Protein AF-A0A954MQZ2-F1 (afdb_monomer_lite)

Foldseek 3Di:
DDPPDQALLCVLVVLCVVVVHDLQRLQQQQQDPPPRHGHHSVVNVCSNVVVDDDPDLSSLVSSCVVSVNPSVVSVVD

Structure (mmCIF, N/CA/C/O backbone):
data_AF-A0A954MQZ2-F1
#
_entry.id   AF-A0A954MQZ2-F1
#
loop_
_atom_site.group_PDB
_atom_site.id
_atom_site.type_symbol
_atom_site.label_atom_id
_atom_site.label_alt_id
_atom_site.label_comp_id
_atom_site.label_asym_id
_atom_site.label_entity_id
_atom_site.label_seq_id
_atom_site.pdbx_PDB_ins_code
_atom_site.Cartn_x
_atom_site.Cartn_y
_atom_site.Cartn_z
_atom_site.occupancy
_atom_site.B_iso_or_equiv
_atom_site.auth_seq_id
_atom_site.auth_comp_id
_atom_site.auth_asym_id
_atom_site.auth_atom_id
_atom_site.pdbx_PDB_model_num
ATOM 1 N N . MET A 1 1 ? -15.644 5.862 -5.829 1.00 46.88 1 MET A N 1
ATOM 2 C CA . MET A 1 1 ? -16.335 4.599 -5.484 1.00 46.88 1 MET A CA 1
ATOM 3 C C . MET A 1 1 ? -15.343 3.838 -4.616 1.00 46.88 1 MET A C 1
ATOM 5 O O . MET A 1 1 ? -14.187 3.818 -5.001 1.00 46.88 1 MET A O 1
ATOM 9 N N . SER A 1 2 ? -15.642 3.434 -3.384 1.00 40.94 2 SER A N 1
ATOM 10 C CA . SER A 1 2 ? -16.807 2.644 -2.957 1.00 40.94 2 SER A CA 1
ATOM 11 C C . SER A 1 2 ? -17.490 3.230 -1.716 1.00 40.94 2 SER A C 1
ATOM 13 O O . SER A 1 2 ? -16.819 3.756 -0.835 1.00 40.94 2 SER A O 1
ATOM 15 N N . ALA A 1 3 ? -18.821 3.145 -1.665 1.00 51.00 3 ALA A N 1
ATOM 16 C CA . ALA A 1 3 ? -19.629 3.653 -0.557 1.00 51.00 3 ALA A CA 1
ATOM 17 C C . ALA A 1 3 ? -19.902 2.611 0.551 1.00 51.00 3 ALA A C 1
ATOM 19 O O . ALA A 1 3 ? -20.417 3.009 1.582 1.00 51.00 3 ALA A O 1
ATOM 20 N N . ASP A 1 4 ? -19.503 1.335 0.402 1.00 64.06 4 ASP A N 1
ATOM 21 C CA . ASP A 1 4 ? -19.814 0.271 1.387 1.00 64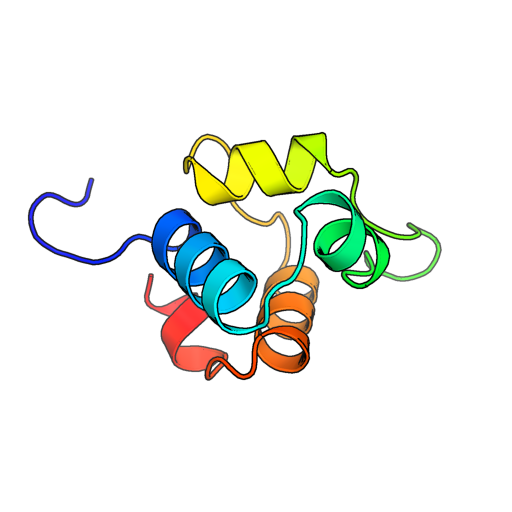.06 4 ASP A CA 1
ATOM 22 C C . ASP A 1 4 ? -18.724 -0.825 1.542 1.00 64.06 4 ASP A C 1
ATOM 24 O O . ASP A 1 4 ? -19.003 -1.937 1.988 1.00 64.06 4 ASP A O 1
ATOM 28 N N . GLY A 1 5 ? -17.459 -0.557 1.187 1.00 79.31 5 GLY A N 1
ATOM 29 C CA . GLY A 1 5 ? -16.384 -1.563 1.252 1.00 79.31 5 GLY A CA 1
ATOM 30 C C . GLY A 1 5 ? -15.007 -0.984 1.576 1.00 79.31 5 GLY A C 1
ATOM 31 O O . GLY A 1 5 ? -14.741 0.182 1.296 1.00 79.31 5 GLY A O 1
ATOM 32 N N . VAL A 1 6 ? -14.139 -1.809 2.175 1.00 90.94 6 VAL A N 1
ATOM 33 C CA . VAL A 1 6 ? -12.723 -1.482 2.429 1.00 90.94 6 VAL A CA 1
ATOM 34 C C . VAL A 1 6 ? -12.031 -1.224 1.091 1.00 90.94 6 VAL A C 1
ATOM 36 O O . VAL A 1 6 ? -12.130 -2.059 0.202 1.00 90.94 6 VAL A O 1
ATOM 39 N N . THR A 1 7 ? -11.331 -0.102 0.937 1.00 94.88 7 THR A N 1
ATOM 40 C CA . THR A 1 7 ? -10.542 0.175 -0.277 1.00 94.88 7 THR A CA 1
ATOM 41 C C . THR A 1 7 ? -9.174 -0.504 -0.231 1.00 94.88 7 THR A C 1
ATOM 43 O O . THR A 1 7 ? -8.686 -0.878 0.844 1.00 94.88 7 THR A O 1
ATOM 46 N N . PHE A 1 8 ? -8.505 -0.611 -1.384 1.00 95.06 8 PHE A N 1
ATOM 47 C CA . PHE A 1 8 ? -7.118 -1.078 -1.450 1.00 95.06 8 PHE A CA 1
ATOM 48 C C . PHE A 1 8 ? -6.219 -0.278 -0.495 1.00 95.06 8 PHE A C 1
ATOM 50 O O . PHE A 1 8 ? -5.526 -0.863 0.342 1.00 95.06 8 PHE A O 1
ATOM 57 N N . GLY A 1 9 ? -6.267 1.058 -0.550 1.00 96.81 9 GLY A N 1
ATOM 58 C CA . GLY A 1 9 ? -5.461 1.927 0.305 1.00 96.81 9 GLY A CA 1
ATOM 59 C C . GLY A 1 9 ? -5.719 1.708 1.795 1.00 96.81 9 GLY A C 1
ATOM 60 O O . GLY A 1 9 ? -4.776 1.590 2.588 1.00 96.81 9 GLY A O 1
ATOM 61 N N . GLN A 1 10 ? -6.988 1.552 2.179 1.00 96.94 10 GLN A N 1
ATOM 62 C CA . GLN A 1 10 ? -7.379 1.254 3.557 1.00 96.94 10 GLN A CA 1
ATOM 63 C C . GLN A 1 10 ? -6.880 -0.118 4.024 1.00 96.94 10 GLN A C 1
ATOM 65 O O . GLN A 1 10 ? -6.391 -0.225 5.154 1.00 96.94 10 GLN A O 1
ATOM 70 N N . ALA A 1 11 ? -6.957 -1.152 3.179 1.00 97.06 11 ALA A N 1
ATOM 71 C CA . ALA A 1 11 ? -6.449 -2.488 3.495 1.00 97.06 11 ALA A CA 1
ATOM 72 C C . ALA A 1 11 ? -4.934 -2.467 3.758 1.00 97.06 11 ALA A C 1
ATOM 74 O O . ALA A 1 11 ? -4.479 -2.984 4.785 1.00 97.06 11 ALA A O 1
ATOM 75 N N . ILE A 1 12 ? -4.165 -1.792 2.895 1.00 97.94 12 ILE A N 1
ATOM 76 C CA . ILE A 1 12 ? -2.716 -1.610 3.062 1.00 97.94 12 ILE A CA 1
ATOM 77 C C . ILE A 1 12 ? -2.401 -0.849 4.353 1.00 97.94 12 ILE A C 1
ATOM 79 O O . ILE A 1 12 ? -1.600 -1.318 5.166 1.00 97.94 12 ILE A O 1
ATOM 83 N N . SER A 1 13 ? -3.062 0.291 4.589 1.00 98.12 13 SER A N 1
ATOM 84 C CA . SER A 1 13 ? -2.814 1.116 5.779 1.00 98.12 13 SER A CA 1
ATOM 85 C C . SER A 1 13 ? -3.135 0.361 7.072 1.00 98.12 13 SER A C 1
ATOM 87 O O . SER A 1 13 ? -2.369 0.426 8.039 1.00 98.1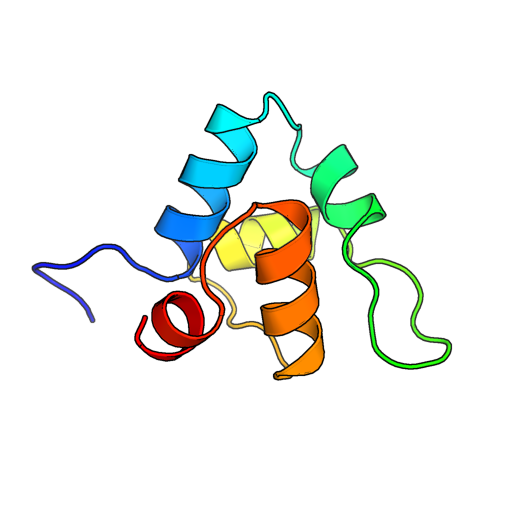2 13 SER A O 1
ATOM 89 N N . LYS A 1 14 ? -4.242 -0.393 7.094 1.00 98.00 14 LYS A N 1
ATOM 90 C CA . LYS A 1 14 ? -4.659 -1.198 8.250 1.00 98.00 14 LYS A CA 1
ATOM 91 C C . LYS A 1 14 ? -3.646 -2.298 8.558 1.00 98.00 14 LYS A C 1
ATOM 93 O O . LYS A 1 14 ? -3.210 -2.400 9.704 1.00 98.00 14 LYS A O 1
ATOM 98 N N . ALA A 1 15 ? -3.246 -3.088 7.563 1.00 98.06 15 ALA A N 1
ATOM 99 C CA . ALA A 1 15 ? -2.295 -4.178 7.772 1.00 98.06 15 ALA A CA 1
ATOM 100 C C . ALA A 1 15 ? -0.905 -3.661 8.161 1.00 98.06 15 ALA A C 1
ATOM 102 O O . ALA A 1 15 ? -0.308 -4.164 9.110 1.00 98.06 15 ALA A O 1
ATOM 103 N N . ARG A 1 16 ? -0.424 -2.589 7.515 1.00 98.44 16 ARG A N 1
ATOM 104 C CA . ARG A 1 16 ? 0.845 -1.945 7.880 1.00 98.44 16 ARG A CA 1
ATOM 105 C C . ARG A 1 16 ? 0.863 -1.529 9.352 1.00 98.44 16 ARG A C 1
ATOM 107 O O . ARG A 1 16 ? 1.827 -1.823 10.057 1.00 98.44 16 ARG A O 1
ATOM 114 N N . LYS A 1 17 ? -0.197 -0.852 9.810 1.00 98.38 17 LYS A N 1
ATOM 115 C CA . LYS A 1 17 ? -0.346 -0.434 11.214 1.00 98.38 17 LYS A CA 1
ATOM 116 C C . LYS A 1 17 ? -0.435 -1.636 12.156 1.00 98.38 17 LYS A C 1
ATOM 118 O O . LYS A 1 17 ? 0.177 -1.597 13.216 1.00 98.38 17 LYS A O 1
ATOM 123 N N . GLY A 1 18 ? -1.128 -2.705 11.758 1.00 98.19 18 GLY A N 1
ATOM 124 C CA . GLY A 1 18 ? -1.198 -3.959 12.518 1.00 98.19 18 GLY A CA 1
ATOM 125 C C . GLY A 1 18 ? 0.161 -4.639 12.716 1.00 98.19 18 GLY A C 1
ATOM 126 O O . GLY A 1 18 ? 0.386 -5.257 13.749 1.00 98.19 18 GLY A O 1
ATOM 127 N N . LEU A 1 19 ? 1.088 -4.462 11.771 1.00 97.50 19 LEU A N 1
ATOM 128 C CA . LEU A 1 19 ? 2.475 -4.934 11.870 1.00 97.50 19 LEU A CA 1
ATOM 129 C C . LEU A 1 19 ? 3.422 -3.934 12.561 1.00 97.50 19 LEU A C 1
ATOM 131 O O . LEU A 1 19 ? 4.625 -4.182 12.621 1.00 97.50 19 LEU A O 1
ATOM 135 N N . GLY A 1 20 ? 2.919 -2.791 13.042 1.00 98.00 20 GLY A N 1
ATOM 136 C CA . GLY A 1 20 ? 3.731 -1.757 13.693 1.00 98.00 20 GLY A CA 1
ATOM 137 C C . GLY A 1 20 ? 4.712 -1.035 12.762 1.00 98.00 20 GLY A C 1
ATOM 138 O O . GLY A 1 20 ? 5.623 -0.368 13.241 1.00 98.00 20 GLY A O 1
ATOM 139 N N . LEU A 1 21 ? 4.545 -1.152 11.440 1.00 98.12 21 LEU A N 1
ATOM 140 C CA . LEU A 1 21 ? 5.462 -0.561 10.467 1.00 98.12 21 LEU A CA 1
ATOM 141 C C . LEU A 1 21 ? 5.113 0.906 10.195 1.00 98.12 21 LEU A C 1
ATOM 143 O O . LEU A 1 21 ? 3.961 1.263 9.922 1.00 98.12 21 LEU A O 1
ATOM 147 N N . SER A 1 22 ? 6.122 1.767 10.156 1.00 98.25 22 SER A N 1
ATOM 148 C CA . SER A 1 22 ? 5.993 3.095 9.555 1.00 98.25 22 SER A CA 1
ATOM 149 C C . SER A 1 22 ? 5.828 2.993 8.032 1.00 98.25 22 SER A C 1
ATOM 151 O O . SER A 1 22 ? 6.189 1.996 7.401 1.00 98.25 22 SER A O 1
ATOM 153 N N . GLN A 1 23 ? 5.308 4.052 7.402 1.00 98.12 23 GLN A N 1
ATOM 154 C CA . GLN A 1 23 ? 5.254 4.125 5.935 1.00 98.12 23 GLN A CA 1
ATOM 155 C C . GLN A 1 23 ? 6.654 4.037 5.314 1.00 98.12 23 GLN A C 1
ATOM 157 O O . GLN A 1 23 ? 6.832 3.395 4.284 1.00 98.12 23 GLN A O 1
ATOM 162 N N . LYS A 1 24 ? 7.669 4.626 5.959 1.00 98.12 24 LYS A N 1
ATOM 163 C CA . LYS A 1 24 ? 9.058 4.554 5.490 1.00 98.12 24 LYS A CA 1
ATOM 164 C C . LYS A 1 24 ? 9.571 3.114 5.460 1.00 98.12 24 LYS A C 1
ATOM 166 O O . LYS A 1 24 ? 10.198 2.717 4.482 1.00 98.12 24 LYS A O 1
ATOM 171 N N . GLU A 1 25 ? 9.289 2.338 6.502 1.00 98.50 25 GLU A N 1
ATOM 172 C CA . GLU A 1 25 ? 9.726 0.943 6.594 1.00 98.50 25 GLU A CA 1
ATOM 173 C C . GLU A 1 25 ? 9.012 0.043 5.592 1.00 98.50 25 GLU A C 1
ATOM 175 O O . GLU A 1 25 ? 9.673 -0.767 4.949 1.00 98.50 25 GLU A O 1
ATOM 180 N N . LEU A 1 26 ? 7.693 0.187 5.416 1.00 98.44 26 LEU A N 1
ATOM 181 C CA . LEU A 1 26 ? 6.982 -0.590 4.397 1.00 98.44 26 LEU A CA 1
ATOM 182 C C . LEU A 1 26 ? 7.462 -0.221 2.989 1.00 98.44 26 LEU A C 1
ATOM 184 O O . LEU A 1 26 ? 7.765 -1.108 2.196 1.00 98.44 26 LEU A O 1
ATOM 188 N N . ALA A 1 27 ? 7.580 1.075 2.690 1.00 98.00 27 ALA A N 1
ATOM 189 C CA . ALA A 1 27 ? 8.026 1.544 1.382 1.00 98.00 27 ALA A CA 1
ATOM 190 C C . ALA A 1 27 ? 9.416 1.001 1.021 1.00 98.00 27 ALA A C 1
ATOM 192 O O . ALA A 1 27 ? 9.616 0.552 -0.101 1.00 98.00 27 ALA A O 1
ATOM 193 N N . ALA A 1 28 ? 10.339 0.949 1.988 1.00 98.06 28 ALA A N 1
ATOM 194 C CA . ALA A 1 28 ? 11.674 0.388 1.791 1.00 98.06 28 ALA A CA 1
ATOM 195 C C . ALA A 1 28 ? 11.685 -1.125 1.501 1.00 98.06 28 ALA A C 1
ATOM 197 O O . ALA A 1 28 ? 12.655 -1.612 0.926 1.00 98.06 28 ALA A O 1
ATOM 198 N N . ARG A 1 29 ? 10.638 -1.864 1.894 1.00 97.69 29 ARG A N 1
ATOM 199 C CA . ARG A 1 29 ? 10.509 -3.314 1.660 1.00 97.69 29 ARG A CA 1
ATOM 200 C C . ARG A 1 29 ? 9.809 -3.647 0.344 1.00 97.69 29 ARG A C 1
ATOM 202 O O . ARG A 1 29 ? 10.042 -4.718 -0.199 1.00 97.69 29 ARG A O 1
ATOM 209 N N . VAL A 1 30 ? 8.945 -2.762 -0.151 1.00 96.88 30 VAL A N 1
ATOM 210 C CA . VAL A 1 30 ? 8.195 -2.977 -1.395 1.00 96.88 30 VAL A CA 1
ATOM 211 C C . VAL A 1 30 ? 9.082 -2.618 -2.582 1.00 96.88 30 VAL A C 1
ATOM 213 O O . VAL A 1 30 ? 9.363 -1.441 -2.830 1.00 96.88 30 VAL A O 1
ATOM 216 N N . MET A 1 31 ? 9.512 -3.639 -3.319 1.00 95.88 31 MET A N 1
ATOM 217 C CA . MET A 1 31 ? 10.398 -3.489 -4.471 1.00 95.88 31 MET A CA 1
ATOM 218 C C . MET A 1 31 ? 9.597 -3.298 -5.760 1.00 95.88 31 MET A C 1
ATOM 220 O O . MET A 1 31 ? 8.526 -3.874 -5.941 1.00 95.88 31 MET A O 1
ATOM 224 N N . LYS A 1 32 ? 10.102 -2.454 -6.656 1.00 93.00 32 LYS A N 1
ATOM 225 C CA . LYS A 1 32 ? 9.623 -2.368 -8.036 1.00 93.00 32 LYS A CA 1
ATOM 226 C C . LYS A 1 32 ? 10.211 -3.521 -8.853 1.00 93.00 32 LYS A C 1
ATOM 228 O O . LYS A 1 32 ? 11.114 -4.222 -8.400 1.00 93.00 32 LYS A O 1
ATOM 233 N N . GLU A 1 33 ? 9.713 -3.670 -10.076 1.00 89.50 33 GLU A N 1
ATOM 234 C CA . GLU A 1 33 ? 10.260 -4.606 -11.063 1.00 89.50 33 GLU A CA 1
ATOM 235 C C . GLU A 1 33 ? 11.757 -4.353 -11.327 1.00 89.50 33 GLU A C 1
ATOM 237 O O . GLU A 1 33 ? 12.303 -3.316 -10.931 1.00 89.50 33 GLU A O 1
ATOM 242 N N . GLU A 1 34 ? 12.424 -5.336 -11.942 1.00 81.69 34 GLU A N 1
ATOM 243 C CA . GLU A 1 34 ? 13.887 -5.454 -11.998 1.00 81.69 34 GLU A CA 1
ATOM 244 C C . GLU A 1 34 ? 14.612 -4.121 -12.254 1.00 81.69 34 GLU A C 1
ATOM 246 O O . GLU A 1 34 ? 14.354 -3.409 -13.222 1.00 81.69 34 GLU A O 1
ATOM 251 N N . GLY A 1 35 ? 15.532 -3.777 -11.345 1.00 78.12 35 GLY A N 1
ATOM 252 C CA . GLY A 1 35 ? 16.346 -2.558 -11.412 1.00 78.12 35 GLY A CA 1
ATOM 253 C C . GLY A 1 35 ? 15.684 -1.277 -10.880 1.00 78.12 35 GLY A C 1
ATOM 254 O O . GLY A 1 35 ? 16.371 -0.269 -10.731 1.00 78.12 35 GLY A O 1
ATOM 255 N N . GLY A 1 36 ? 14.390 -1.286 -10.536 1.00 83.12 36 GLY A N 1
ATOM 256 C CA . GLY A 1 36 ? 13.647 -0.081 -10.129 1.00 83.12 36 GLY A CA 1
ATOM 257 C C . GLY A 1 36 ? 13.796 0.359 -8.662 1.00 83.12 36 GLY A C 1
ATOM 258 O O . GLY A 1 36 ? 13.329 1.449 -8.306 1.00 83.12 36 GLY A O 1
ATOM 259 N N . GLY A 1 37 ? 14.423 -0.467 -7.816 1.00 93.62 37 GLY A N 1
ATOM 260 C CA . GLY A 1 37 ? 14.590 -0.220 -6.378 1.00 93.62 37 GLY A CA 1
ATOM 261 C C . GLY A 1 37 ? 13.278 -0.265 -5.584 1.00 93.62 37 GLY A C 1
ATOM 262 O O . GLY A 1 37 ? 12.256 -0.741 -6.076 1.00 93.62 37 GLY A O 1
ATOM 263 N N . SER A 1 38 ? 13.294 0.231 -4.346 1.00 96.75 38 SER A N 1
ATOM 264 C CA . SER A 1 38 ? 12.094 0.317 -3.508 1.00 96.75 38 SER A CA 1
ATOM 265 C C . SER A 1 38 ? 11.185 1.490 -3.899 1.00 96.75 38 SER A C 1
ATOM 267 O O . SER A 1 38 ? 11.589 2.440 -4.584 1.00 96.75 38 SER A O 1
ATOM 269 N N . ILE A 1 39 ? 9.914 1.434 -3.499 1.00 96.50 39 ILE A N 1
ATOM 270 C CA . ILE A 1 39 ? 8.998 2.567 -3.679 1.00 96.50 39 ILE A CA 1
ATOM 271 C C . ILE A 1 39 ? 9.302 3.692 -2.682 1.00 96.50 39 ILE A C 1
ATOM 273 O O . ILE A 1 39 ? 9.869 3.480 -1.613 1.00 96.50 39 ILE A O 1
ATOM 277 N N . SER A 1 40 ? 8.895 4.919 -3.011 1.00 96.81 40 SER A N 1
ATOM 278 C CA . SER A 1 40 ? 9.047 6.037 -2.080 1.00 96.81 40 SER A CA 1
ATOM 279 C C . SER A 1 40 ? 7.957 6.017 -0.994 1.00 96.81 40 SER A C 1
ATOM 281 O O . SER A 1 40 ? 6.827 5.598 -1.265 1.00 96.81 40 SER A O 1
ATOM 283 N N . PRO A 1 41 ? 8.232 6.541 0.219 1.00 97.69 41 PRO A N 1
ATOM 284 C CA . PRO A 1 41 ? 7.211 6.691 1.259 1.00 97.69 41 PRO A CA 1
ATOM 285 C C . PRO A 1 41 ? 6.026 7.556 0.813 1.00 97.69 41 PRO A C 1
ATOM 287 O O . PRO A 1 41 ? 4.890 7.264 1.170 1.00 97.69 41 PRO A O 1
ATOM 290 N N . GLN A 1 42 ? 6.275 8.580 -0.014 1.00 97.56 42 GLN A N 1
ATOM 291 C CA . GLN A 1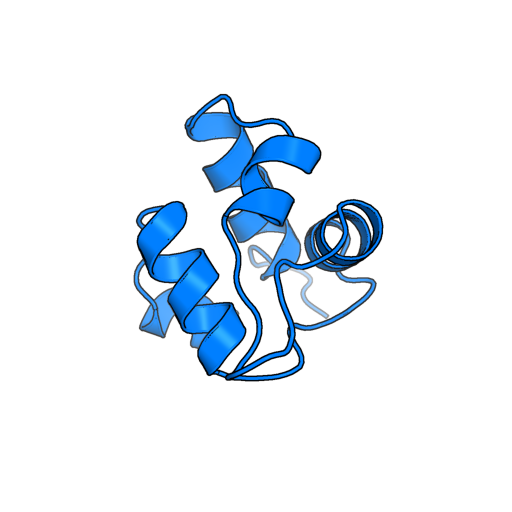 42 ? 5.218 9.417 -0.585 1.00 97.56 42 GLN A CA 1
ATOM 292 C C . GLN A 1 42 ? 4.293 8.616 -1.509 1.00 97.56 42 GLN A C 1
ATOM 294 O O . GLN A 1 42 ? 3.078 8.760 -1.425 1.00 97.56 42 GLN A O 1
ATOM 299 N N . TYR A 1 43 ? 4.852 7.742 -2.355 1.00 96.81 43 TYR A N 1
ATOM 300 C CA . TYR A 1 43 ? 4.051 6.890 -3.233 1.00 96.81 43 TYR A CA 1
ATOM 301 C C . TYR A 1 43 ? 3.173 5.925 -2.431 1.00 96.81 43 TYR A C 1
ATOM 303 O O . TYR A 1 43 ? 1.987 5.800 -2.724 1.00 96.81 43 TYR A O 1
ATOM 311 N N . LEU A 1 44 ? 3.721 5.307 -1.378 1.00 97.81 44 LEU A N 1
ATOM 312 C CA . LEU A 1 44 ? 2.933 4.487 -0.456 1.00 97.81 44 LEU A CA 1
ATOM 313 C C . LEU A 1 44 ? 1.830 5.300 0.234 1.00 97.81 44 LEU A C 1
ATOM 315 O O . LEU A 1 44 ? 0.697 4.840 0.325 1.00 97.81 44 LEU A O 1
ATOM 319 N N . ASN A 1 45 ? 2.141 6.507 0.707 1.00 97.81 45 ASN A N 1
ATOM 320 C CA . ASN A 1 45 ? 1.156 7.375 1.344 1.00 97.81 45 ASN A CA 1
ATOM 321 C C . ASN A 1 45 ? 0.009 7.733 0.391 1.00 97.81 45 ASN A C 1
ATOM 323 O O . ASN A 1 45 ? -1.143 7.772 0.809 1.00 97.81 45 ASN A O 1
ATOM 327 N N . ASP A 1 46 ? 0.308 7.973 -0.884 1.00 97.81 46 ASP A N 1
ATOM 328 C CA . ASP A 1 46 ? -0.713 8.228 -1.898 1.00 97.81 46 ASP A CA 1
ATOM 329 C C . ASP A 1 46 ? -1.564 6.987 -2.194 1.00 97.81 46 ASP A C 1
ATOM 331 O O . ASP A 1 46 ? -2.771 7.131 -2.374 1.00 97.81 46 ASP A O 1
ATOM 335 N N . ILE A 1 47 ? -0.976 5.785 -2.174 1.00 96.75 47 ILE A N 1
ATOM 336 C CA . ILE A 1 47 ? -1.727 4.520 -2.257 1.00 96.75 47 ILE A CA 1
ATOM 337 C C . ILE A 1 47 ? -2.664 4.360 -1.058 1.00 96.75 47 ILE A C 1
ATOM 339 O O . ILE A 1 47 ? -3.841 4.082 -1.239 1.00 96.75 47 ILE A O 1
ATOM 343 N N . GLU A 1 48 ? -2.175 4.568 0.166 1.00 97.00 48 GLU A N 1
ATOM 344 C CA . GLU A 1 48 ? -2.971 4.383 1.392 1.00 97.00 48 GLU A CA 1
ATOM 345 C C . GLU A 1 48 ? -4.170 5.333 1.511 1.00 97.00 48 GLU A C 1
ATOM 347 O O . GLU A 1 48 ? -5.097 5.048 2.264 1.00 97.00 48 GLU A O 1
ATOM 352 N N . HIS A 1 49 ? -4.145 6.449 0.782 1.00 96.62 49 HIS A N 1
ATOM 353 C CA . HIS A 1 49 ? -5.239 7.420 0.709 1.00 96.62 49 HIS A CA 1
ATOM 354 C C . HIS A 1 49 ? -6.026 7.324 -0.605 1.00 96.62 49 HIS A C 1
ATOM 356 O O . HIS A 1 49 ? -6.734 8.270 -0.950 1.00 96.62 49 HIS A O 1
ATOM 362 N N . ASP A 1 50 ? -5.853 6.237 -1.365 1.00 94.25 50 ASP A N 1
ATOM 363 C CA . ASP A 1 50 ? -6.526 5.978 -2.643 1.00 94.25 50 ASP A CA 1
ATOM 364 C C . ASP A 1 50 ? -6.331 7.101 -3.686 1.00 94.25 50 ASP A C 1
ATOM 366 O O . ASP A 1 50 ? -7.113 7.264 -4.621 1.00 94.25 50 ASP A O 1
ATOM 370 N N . ARG A 1 51 ? -5.254 7.889 -3.551 1.00 95.94 51 ARG A N 1
ATOM 371 C CA . ARG A 1 51 ? -4.859 8.932 -4.516 1.00 95.94 51 ARG A CA 1
ATOM 372 C C . ARG A 1 51 ? -4.091 8.351 -5.700 1.00 95.94 51 ARG A C 1
ATOM 374 O O . ARG A 1 51 ? -3.957 9.011 -6.730 1.00 95.94 51 ARG A O 1
ATOM 381 N N . ARG A 1 52 ? -3.548 7.140 -5.545 1.00 93.44 52 ARG A N 1
ATOM 382 C CA . ARG A 1 52 ? -2.878 6.362 -6.592 1.00 93.44 52 ARG A CA 1
ATOM 383 C C . ARG A 1 52 ? -3.190 4.882 -6.435 1.00 93.44 52 ARG A C 1
ATOM 385 O O . ARG A 1 52 ? -3.239 4.37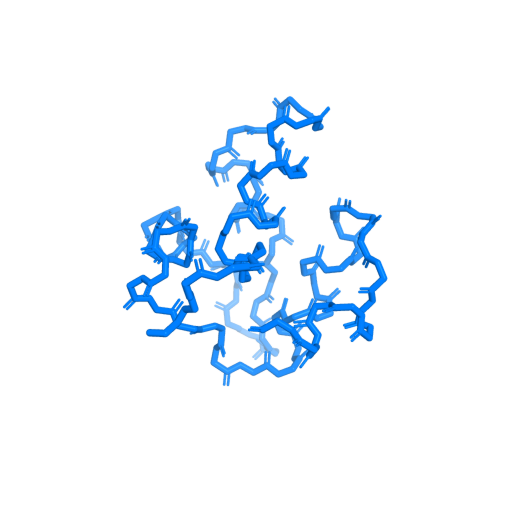5 -5.322 1.00 93.44 52 ARG A O 1
ATOM 392 N N . SER A 1 53 ? -3.276 4.184 -7.558 1.00 86.62 53 SER A N 1
ATOM 393 C CA . SER A 1 53 ? -3.283 2.722 -7.586 1.00 86.62 53 SER A CA 1
ATOM 394 C C . SER A 1 53 ? -1.861 2.187 -7.820 1.00 86.62 53 SER A C 1
ATOM 396 O O . SER A 1 53 ? -1.047 2.864 -8.469 1.00 86.62 53 SER A O 1
ATOM 398 N N . PRO A 1 54 ? -1.523 0.986 -7.315 1.00 85.69 54 PRO A N 1
ATOM 399 C CA . PRO A 1 54 ? -0.296 0.298 -7.697 1.00 85.69 54 PRO A CA 1
ATOM 400 C C . PRO A 1 54 ? -0.243 0.127 -9.216 1.00 85.69 54 PRO A C 1
ATOM 402 O O . PRO A 1 54 ? -1.209 -0.316 -9.830 1.00 85.69 54 PRO A O 1
ATOM 405 N N . SER A 1 55 ? 0.886 0.469 -9.831 1.00 76.88 55 SER A N 1
ATOM 406 C CA . SER A 1 55 ? 1.017 0.468 -11.293 1.00 76.88 55 SER A CA 1
ATOM 407 C C . SER A 1 55 ? 1.162 -0.925 -11.914 1.00 76.88 55 SER A C 1
ATOM 409 O O . SER A 1 55 ? 1.068 -1.045 -13.131 1.00 76.88 55 SER A O 1
ATOM 411 N N . SER A 1 56 ? 1.424 -1.972 -11.120 1.00 88.00 56 SER A N 1
ATOM 412 C CA . SER A 1 56 ? 1.604 -3.334 -11.633 1.00 88.00 56 SER A CA 1
ATOM 413 C C . SER A 1 56 ? 1.199 -4.419 -10.632 1.00 88.00 56 SER A C 1
ATOM 415 O O . SER A 1 56 ? 1.264 -4.238 -9.412 1.00 88.00 56 SER A O 1
ATOM 417 N N . GLY A 1 57 ? 0.851 -5.600 -11.155 1.00 93.06 57 GLY A N 1
ATOM 418 C CA . GLY A 1 57 ? 0.588 -6.792 -10.342 1.00 93.06 57 GLY A CA 1
ATOM 419 C C . GLY A 1 57 ? 1.806 -7.265 -9.537 1.00 93.06 57 GLY A C 1
ATOM 420 O O . GLY A 1 57 ? 1.649 -7.934 -8.516 1.00 93.06 57 GLY A O 1
ATOM 421 N N . HIS A 1 58 ? 3.027 -6.886 -9.941 1.00 95.06 58 HIS A N 1
ATOM 422 C CA . HIS A 1 58 ? 4.231 -7.113 -9.139 1.00 95.06 58 HIS A CA 1
ATOM 423 C C . HIS A 1 58 ? 4.152 -6.377 -7.796 1.00 95.06 58 HIS A C 1
ATOM 425 O O . HIS A 1 58 ? 4.345 -7.001 -6.754 1.00 95.06 58 HIS A O 1
ATOM 431 N N . LEU A 1 59 ? 3.798 -5.086 -7.802 1.00 95.56 59 LEU A N 1
ATOM 432 C CA . LEU A 1 59 ? 3.653 -4.309 -6.567 1.00 95.56 59 LEU A CA 1
ATOM 433 C C . LEU A 1 59 ? 2.563 -4.887 -5.659 1.00 95.56 59 LEU A C 1
ATOM 435 O O . LEU A 1 59 ? 2.764 -4.990 -4.452 1.00 95.56 59 LEU A O 1
ATOM 439 N N . ILE A 1 60 ? 1.439 -5.329 -6.231 1.00 96.62 60 ILE A N 1
ATOM 440 C CA . ILE A 1 60 ? 0.355 -5.970 -5.468 1.00 96.62 60 ILE A CA 1
ATOM 441 C C . ILE A 1 60 ? 0.855 -7.250 -4.779 1.00 96.62 60 ILE A C 1
ATOM 443 O O . ILE A 1 60 ? 0.595 -7.454 -3.593 1.00 96.62 60 ILE A O 1
ATOM 447 N N . ARG A 1 61 ? 1.647 -8.081 -5.471 1.00 97.06 61 ARG A N 1
ATOM 448 C CA . ARG A 1 61 ? 2.280 -9.273 -4.874 1.00 97.06 61 ARG A CA 1
ATOM 449 C C . ARG A 1 61 ? 3.290 -8.928 -3.776 1.00 97.06 61 ARG A C 1
ATOM 451 O O . ARG A 1 61 ? 3.336 -9.627 -2.768 1.00 97.06 61 ARG A O 1
ATOM 458 N N . GLN A 1 62 ? 4.065 -7.854 -3.937 1.00 97.44 62 GLN A N 1
ATOM 459 C CA . GLN A 1 62 ? 4.979 -7.372 -2.894 1.00 97.44 62 GLN A CA 1
ATOM 460 C C . GLN A 1 62 ? 4.210 -6.969 -1.630 1.00 97.44 62 GLN A C 1
ATOM 462 O O . GLN A 1 62 ? 4.547 -7.416 -0.534 1.00 97.44 62 GLN A O 1
ATOM 467 N N . PHE A 1 63 ? 3.133 -6.189 -1.777 1.00 97.62 63 PHE A N 1
ATOM 468 C CA . PHE A 1 63 ? 2.263 -5.831 -0.656 1.00 97.62 63 PHE A CA 1
ATOM 469 C C . PHE A 1 63 ? 1.650 -7.060 0.014 1.00 97.62 63 PHE A C 1
ATOM 471 O O . PHE A 1 63 ? 1.713 -7.169 1.237 1.00 97.62 63 PHE A O 1
ATOM 478 N N . SER A 1 64 ? 1.114 -7.993 -0.777 1.00 97.94 64 SER A N 1
ATOM 479 C CA . SER A 1 64 ? 0.544 -9.251 -0.288 1.00 97.94 64 SER A CA 1
ATOM 480 C C . SER A 1 64 ? 1.524 -10.014 0.607 1.00 97.94 64 SER A C 1
ATOM 482 O O . SER A 1 64 ? 1.186 -10.328 1.748 1.00 97.94 64 SER A O 1
ATOM 484 N N . GLY A 1 65 ? 2.754 -10.243 0.136 1.00 97.94 65 GLY A N 1
ATOM 485 C CA . GLY A 1 65 ? 3.758 -11.001 0.884 1.00 97.94 65 GLY A CA 1
ATOM 486 C C . GLY A 1 65 ? 4.235 -10.301 2.159 1.00 97.94 65 GLY A C 1
ATOM 487 O O . GLY A 1 65 ? 4.361 -10.941 3.199 1.00 97.94 65 GLY A O 1
ATOM 488 N N . ILE A 1 66 ? 4.470 -8.986 2.111 1.00 97.88 66 ILE A N 1
ATOM 489 C CA . ILE A 1 66 ? 4.995 -8.232 3.264 1.00 97.88 66 ILE A CA 1
ATOM 490 C C . ILE A 1 66 ? 3.926 -8.041 4.344 1.00 97.88 66 ILE A C 1
ATOM 492 O O . ILE A 1 66 ? 4.235 -8.086 5.534 1.00 97.88 66 ILE A 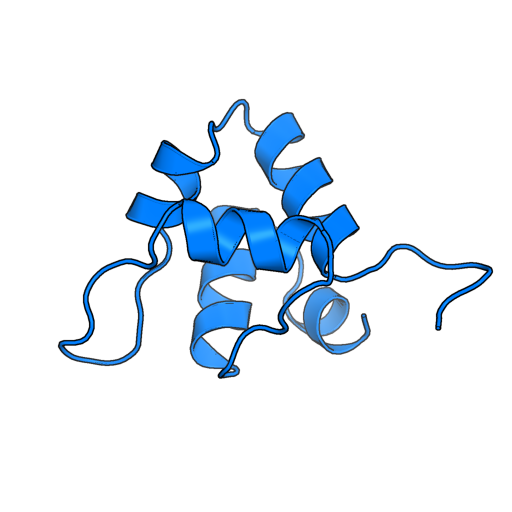O 1
ATOM 496 N N . LEU A 1 67 ? 2.681 -7.795 3.933 1.00 98.06 67 LEU A N 1
ATOM 497 C CA . LEU A 1 67 ? 1.571 -7.493 4.837 1.00 98.06 67 LEU A CA 1
ATOM 498 C C . LEU A 1 67 ? 0.763 -8.729 5.236 1.00 98.06 67 LEU A C 1
ATOM 500 O O . LEU A 1 67 ? -0.172 -8.602 6.023 1.00 98.06 67 LEU A O 1
ATOM 504 N N . ASN A 1 68 ? 1.122 -9.901 4.705 1.00 96.88 68 ASN A N 1
ATOM 505 C CA . ASN A 1 68 ? 0.412 -11.160 4.907 1.00 96.88 68 ASN A CA 1
ATOM 506 C C . ASN A 1 68 ? -1.088 -11.052 4.567 1.00 96.88 68 ASN A C 1
ATOM 508 O O . ASN A 1 68 ? -1.953 -11.522 5.306 1.00 96.88 68 ASN A O 1
ATOM 512 N N . ILE A 1 69 ? -1.393 -10.386 3.450 1.00 96.56 69 ILE A N 1
ATOM 513 C CA . ILE A 1 69 ? -2.751 -10.262 2.908 1.00 96.56 69 ILE A CA 1
ATOM 514 C C . ILE A 1 69 ? -2.857 -11.190 1.693 1.00 96.56 69 ILE A C 1
ATOM 516 O O . ILE A 1 69 ? -1.978 -11.122 0.831 1.00 96.56 69 ILE A O 1
ATOM 520 N N . PRO A 1 70 ? -3.912 -12.015 1.555 1.00 97.31 70 PRO A N 1
ATOM 521 C CA . PRO A 1 70 ? -4.121 -12.812 0.348 1.00 97.31 70 PRO A CA 1
ATOM 522 C C . PRO A 1 70 ? -4.128 -11.940 -0.914 1.00 97.31 70 PRO A C 1
ATOM 524 O O . PRO A 1 70 ? -4.840 -10.938 -0.982 1.00 97.31 70 PRO A O 1
ATOM 527 N N . VAL A 1 71 ? -3.337 -12.315 -1.921 1.00 96.06 71 VAL A N 1
ATOM 528 C CA . VAL A 1 71 ? -3.187 -11.510 -3.143 1.00 96.06 71 VAL A CA 1
ATOM 529 C C . VAL A 1 71 ? -4.507 -11.370 -3.910 1.00 96.06 71 V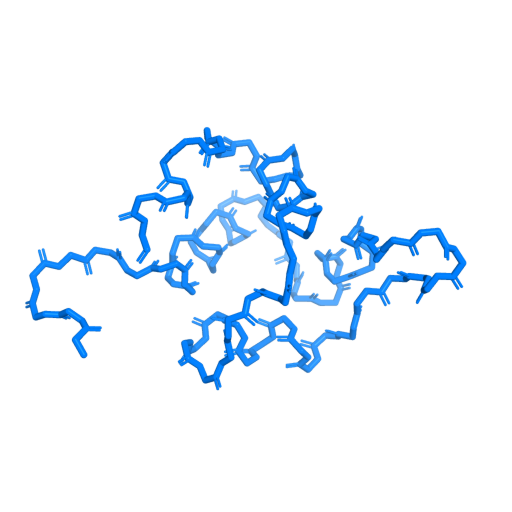AL A C 1
ATOM 531 O O . VAL A 1 71 ? -4.806 -10.287 -4.402 1.00 96.06 71 VAL A O 1
ATOM 534 N N . ASP A 1 72 ? -5.333 -12.419 -3.940 1.00 95.94 72 ASP A N 1
ATOM 535 C CA . ASP A 1 72 ? -6.633 -12.404 -4.624 1.00 95.94 72 ASP A CA 1
ATOM 536 C C . ASP A 1 72 ? -7.612 -11.429 -3.965 1.00 95.94 72 ASP A C 1
ATOM 538 O O . ASP A 1 72 ? -8.385 -10.767 -4.653 1.00 95.94 72 ASP A O 1
ATOM 542 N N . TYR A 1 73 ? -7.531 -11.278 -2.637 1.00 94.88 73 TYR A N 1
ATOM 543 C CA . TYR A 1 73 ? -8.298 -10.259 -1.926 1.00 94.88 73 TYR A CA 1
ATOM 544 C C . TYR A 1 73 ? -7.861 -8.859 -2.359 1.00 94.88 73 TYR A C 1
ATOM 546 O O . TYR A 1 73 ? -8.710 -8.035 -2.666 1.00 94.88 73 TYR A O 1
ATOM 554 N N . LEU A 1 74 ? -6.551 -8.606 -2.462 1.00 94.44 74 LEU A N 1
ATOM 555 C CA . LEU A 1 74 ? -6.040 -7.316 -2.934 1.00 94.44 74 LEU A CA 1
ATOM 556 C C . LEU A 1 74 ? -6.409 -7.008 -4.392 1.00 94.44 74 LEU A C 1
ATOM 558 O O . LEU A 1 74 ? -6.564 -5.839 -4.718 1.00 94.44 74 LEU A O 1
ATOM 562 N N . TYR A 1 75 ? -6.544 -8.013 -5.261 1.00 93.31 75 TYR A N 1
ATOM 563 C CA . TYR A 1 75 ? -7.018 -7.812 -6.639 1.00 93.31 75 TYR A CA 1
ATOM 564 C C . TYR A 1 75 ? -8.521 -7.520 -6.736 1.00 93.31 75 TYR A C 1
ATOM 566 O O . TYR A 1 75 ? -8.960 -6.972 -7.744 1.00 93.31 75 TYR A O 1
ATOM 574 N N . ALA A 1 76 ? -9.305 -7.908 -5.728 1.00 91.56 76 ALA A N 1
ATOM 575 C CA . ALA A 1 76 ? -10.747 -7.683 -5.687 1.00 91.56 76 ALA A CA 1
ATOM 576 C C . ALA A 1 76 ? -11.146 -6.312 -5.101 1.00 91.56 76 ALA A C 1
ATOM 578 O O . ALA A 1 76 ? -12.328 -5.968 -5.155 1.00 91.56 76 ALA A O 1
ATOM 579 N N . LEU A 1 77 ? -10.189 -5.566 -4.529 1.00 90.12 77 LEU A N 1
ATOM 580 C CA . LEU A 1 77 ? -10.365 -4.215 -3.972 1.00 90.12 77 LEU A CA 1
ATOM 581 C C . LEU A 1 77 ? -10.029 -3.123 -4.991 1.00 90.12 77 LEU A C 1
ATOM 583 O O . LEU A 1 77 ? -10.733 -2.088 -4.964 1.00 90.12 77 LEU A O 1
#

Sequence (77 aa):
MSADGVTFGQAISKARKGLGLSQKELAARVMKEEGGGSISPQYLNDIEHDRRSPSSGHLIRQFSGILNIPVDYLYAL

Secondary structure (DSSP, 8-state):
--SSS--HHHHHHHHHHHTT--HHHHHHH-BPSTT--BPPHHHHHHHHTTSS--SSHHHHHHHHHHHT--HHHHHH-

Radius of gyration: 11.57 Å; chains: 1; bounding box: 36×22×26 Å

pLDDT: mean 92.59, std 11.1, range [40.94, 98.5]